Protein AF-A0A7S0TTP7-F1 (afdb_monomer)

Solvent-accessible surface area (backbone atoms only — not comparable to full-atom values): 6882 Å² total; per-residue (Å²): 117,80,73,56,57,64,36,55,74,29,42,41,84,75,35,89,92,40,50,70,61,37,50,54,48,40,54,53,53,52,37,48,75,71,64,54,69,66,86,88,58,80,93,82,86,86,84,82,76,70,88,90,74,46,62,71,57,50,54,45,52,50,50,19,43,76,70,74,41,55,54,68,55,33,49,75,69,63,76,48,84,85,78,72,62,86,71,45,81,45,74,74,46,42,36,67,76,80,41,67,65,94,89,60,79,84,126

InterPro domains:
  IPR010448 Torsin [PF06309] (10-70)
  IPR027417 P-loop containing nucleoside triphosphate hydrolase [G3DSA:3.40.50.300] (3-107)
  IPR027417 P-loop containing nucleoside triphosphate hydrolase [SSF52540] (8-103)
  IPR050130 ATP-dependent Clp protease/Chaperone ClpA/ClpB [PTHR11638] (10-104)

Radius of gyration: 17.09 Å; Cα contacts (8 Å, |Δi|>4): 54; chains: 1; bounding box: 39×38×48 Å

Organism: Hemiselmis andersenii (NCBI:txid464988)

Mean predicted aligned error: 7.99 Å

Structure (mmCIF, N/CA/C/O backbone):
data_AF-A0A7S0TTP7-F1
#
_entry.id   AF-A0A7S0TTP7-F1
#
loop_
_atom_site.group_PDB
_atom_site.id
_atom_site.type_symbol
_atom_site.label_atom_id
_atom_site.label_alt_id
_atom_site.label_comp_id
_atom_site.label_asym_id
_atom_site.label_entity_id
_atom_site.label_seq_id
_atom_site.pdbx_PDB_ins_code
_atom_site.Cartn_x
_atom_site.Cartn_y
_atom_site.Cartn_z
_atom_site.occupancy
_atom_site.B_iso_or_equiv
_atom_site.auth_seq_id
_atom_site.auth_comp_id
_atom_site.auth_asym_id
_atom_site.auth_atom_id
_atom_site.pdbx_PDB_model_num
ATOM 1 N N . GLY A 1 1 ? -4.784 7.056 22.385 1.00 45.34 1 GLY A N 1
ATOM 2 C CA . GLY A 1 1 ? -4.712 5.603 22.643 1.00 45.34 1 GLY A CA 1
ATOM 3 C C . GLY A 1 1 ? -4.249 4.883 21.391 1.00 45.34 1 GLY A C 1
ATOM 4 O O . GLY A 1 1 ? -4.827 5.111 20.338 1.00 45.34 1 GLY A O 1
ATOM 5 N N . ARG A 1 2 ? -3.193 4.068 21.494 1.00 53.50 2 ARG A N 1
ATOM 6 C CA . ARG A 1 2 ? -2.468 3.401 20.388 1.00 53.50 2 ARG A CA 1
ATOM 7 C C . ARG A 1 2 ? -3.371 2.646 19.392 1.00 53.50 2 ARG A C 1
ATOM 9 O O . ARG A 1 2 ? -3.062 2.631 18.209 1.00 53.50 2 ARG A O 1
ATOM 16 N N . ALA A 1 3 ? -4.513 2.130 19.852 1.00 55.19 3 ALA A N 1
ATOM 17 C CA . ALA A 1 3 ? -5.480 1.381 19.046 1.00 55.19 3 ALA A CA 1
ATOM 18 C C . ALA A 1 3 ? -6.124 2.184 17.899 1.00 55.19 3 ALA A C 1
ATOM 20 O O . ALA A 1 3 ? -6.355 1.635 16.829 1.00 55.19 3 ALA A O 1
ATOM 21 N N . ARG A 1 4 ? -6.372 3.493 18.075 1.00 59.38 4 ARG A N 1
ATOM 22 C CA . ARG A 1 4 ? -7.055 4.296 17.041 1.00 59.38 4 ARG A CA 1
ATOM 23 C C . ARG A 1 4 ? -6.221 4.453 15.763 1.00 59.38 4 ARG A C 1
ATOM 25 O O . ARG A 1 4 ? -6.795 4.529 14.686 1.00 59.38 4 ARG A O 1
ATOM 32 N N . ARG A 1 5 ? -4.886 4.440 15.874 1.00 61.19 5 ARG A N 1
ATOM 33 C CA . ARG A 1 5 ? -3.955 4.655 14.748 1.00 61.19 5 ARG A CA 1
ATOM 34 C C . ARG A 1 5 ? -3.806 3.444 13.825 1.00 61.19 5 ARG A C 1
ATOM 36 O O . ARG A 1 5 ? -3.329 3.605 12.714 1.00 61.19 5 ARG A O 1
ATOM 43 N N . HIS A 1 6 ? -4.206 2.256 14.276 1.00 74.44 6 HIS A N 1
ATOM 44 C CA . HIS A 1 6 ? -4.064 1.006 13.520 1.00 74.44 6 HIS A CA 1
ATOM 45 C C . HIS A 1 6 ? -5.375 0.600 12.827 1.00 74.44 6 HIS A C 1
ATOM 47 O O . HIS A 1 6 ? -5.702 -0.577 12.699 1.00 74.44 6 HIS A O 1
ATOM 53 N N . THR A 1 7 ? -6.158 1.598 12.425 1.00 84.94 7 THR A N 1
ATOM 54 C CA . THR A 1 7 ? -7.394 1.452 11.649 1.00 84.94 7 THR A CA 1
ATOM 55 C C . THR A 1 7 ? -7.255 2.275 10.378 1.00 84.94 7 THR A C 1
ATOM 57 O O . THR A 1 7 ? -6.470 3.226 10.353 1.00 84.94 7 THR A O 1
ATOM 60 N N . LEU A 1 8 ? -8.004 1.942 9.323 1.00 83.19 8 LEU A N 1
ATOM 61 C CA . LEU A 1 8 ? -7.906 2.685 8.065 1.00 83.19 8 LEU A CA 1
ATOM 62 C C . LEU A 1 8 ? -8.336 4.143 8.270 1.00 83.19 8 LEU A C 1
ATOM 64 O O . LEU A 1 8 ? -7.701 5.050 7.749 1.00 83.19 8 LEU A O 1
ATOM 68 N N . GLU A 1 9 ? -9.340 4.392 9.113 1.00 84.12 9 GLU A N 1
ATOM 69 C CA . GLU A 1 9 ? -9.746 5.740 9.525 1.00 84.12 9 GLU A CA 1
ATOM 70 C C . GLU A 1 9 ? -8.636 6.480 10.281 1.00 84.12 9 GLU A C 1
ATOM 72 O O . GLU A 1 9 ? -8.406 7.665 10.037 1.00 84.12 9 GLU A O 1
ATOM 77 N N . GLY A 1 10 ? -7.921 5.774 11.161 1.00 83.50 10 GLY A N 1
ATOM 78 C CA . GLY A 1 10 ? -6.798 6.305 11.931 1.00 83.50 10 GLY A CA 1
ATOM 79 C C . GLY A 1 10 ? -5.612 6.763 11.087 1.00 83.50 10 GLY A C 1
ATOM 80 O O . GLY A 1 10 ? -4.806 7.568 11.555 1.00 83.50 10 GLY A O 1
ATOM 81 N N . LEU A 1 11 ? -5.514 6.315 9.829 1.00 83.88 11 LEU A N 1
ATOM 82 C CA . LEU A 1 11 ? -4.481 6.787 8.907 1.00 83.88 11 LEU A CA 1
ATOM 83 C C . LEU A 1 11 ? -4.659 8.267 8.542 1.00 83.88 11 LEU A C 1
ATOM 85 O O . LEU A 1 11 ? -3.670 8.915 8.207 1.00 83.88 11 LEU A O 1
ATOM 89 N N . ARG A 1 12 ? -5.865 8.849 8.664 1.00 82.00 12 ARG A N 1
ATOM 90 C CA . ARG A 1 12 ? -6.076 10.292 8.415 1.00 82.00 12 ARG A CA 1
ATOM 91 C C . ARG A 1 12 ? -5.206 11.168 9.314 1.00 82.00 12 ARG A C 1
ATOM 93 O O . ARG A 1 12 ? -4.713 12.190 8.849 1.00 82.00 12 ARG A O 1
ATOM 100 N N . ASP A 1 13 ? -4.968 10.734 10.549 1.00 79.62 13 ASP A N 1
ATOM 101 C CA . ASP A 1 13 ? -4.138 11.461 11.515 1.00 79.62 13 ASP A CA 1
ATOM 102 C C . ASP A 1 13 ? -2.644 11.393 11.159 1.00 79.62 13 ASP A C 1
ATOM 104 O O . ASP A 1 13 ? -1.849 12.200 11.635 1.00 79.62 13 ASP A O 1
ATOM 108 N N . SER A 1 14 ? -2.254 10.421 10.327 1.00 77.00 14 SER A N 1
ATOM 109 C CA . SER A 1 14 ? -0.860 10.174 9.937 1.00 77.00 14 SER A CA 1
ATOM 110 C C . SER A 1 14 ? -0.485 10.820 8.598 1.00 77.00 14 SER A C 1
ATOM 112 O O . SER A 1 14 ? 0.700 10.943 8.300 1.00 77.00 14 SER A O 1
ATOM 114 N N . PHE A 1 15 ? -1.465 11.257 7.795 1.00 78.38 15 PHE A N 1
ATOM 115 C CA . PHE A 1 15 ? -1.239 11.866 6.480 1.00 78.38 15 PHE A CA 1
ATOM 116 C C . PHE A 1 15 ? -1.937 13.227 6.357 1.00 78.38 15 PHE A C 1
ATOM 118 O O . PHE A 1 15 ? -3.132 13.321 6.060 1.00 78.38 15 PHE A O 1
ATOM 125 N N . LEU A 1 16 ? -1.161 14.303 6.516 1.00 75.88 16 LEU A N 1
ATOM 126 C CA . LEU A 1 16 ? -1.635 15.674 6.321 1.00 75.88 16 LEU A CA 1
ATOM 127 C C . LEU A 1 16 ? -2.141 15.872 4.880 1.00 75.88 16 LEU A C 1
ATOM 129 O O . LEU A 1 16 ? -1.437 15.598 3.910 1.00 75.88 16 LEU A O 1
ATOM 133 N N . GLY A 1 17 ? -3.384 16.339 4.740 1.00 77.12 17 GLY A N 1
ATOM 134 C CA . GLY A 1 17 ? -3.987 16.672 3.443 1.00 77.12 17 GLY A CA 1
ATOM 135 C C . GLY A 1 17 ? -4.502 15.490 2.607 1.00 77.12 17 GLY A C 1
ATOM 136 O O . GLY A 1 17 ? -5.037 15.721 1.529 1.00 77.12 17 GLY A O 1
ATOM 137 N N . GLN A 1 18 ? -4.413 14.239 3.084 1.00 77.00 18 GLN A N 1
ATOM 138 C CA . GLN A 1 18 ? -4.839 13.044 2.321 1.00 77.00 18 GLN A CA 1
ATOM 139 C C . GLN A 1 18 ? -6.156 12.422 2.814 1.00 77.00 18 GLN A C 1
ATOM 141 O O . GLN A 1 18 ? -6.456 11.260 2.543 1.00 77.00 18 GLN A O 1
ATOM 146 N N . SER A 1 19 ? -6.975 13.202 3.523 1.00 82.62 19 SER A N 1
ATOM 147 C CA . SER A 1 19 ? -8.227 12.736 4.137 1.00 82.62 19 SER A CA 1
ATOM 148 C C . SER A 1 19 ? -9.167 12.005 3.173 1.00 82.62 19 SER A C 1
ATOM 150 O O . SER A 1 19 ? -9.637 10.918 3.497 1.00 82.62 19 SER A O 1
ATOM 152 N N . LEU A 1 20 ? -9.398 12.569 1.984 1.00 83.88 20 LEU A N 1
ATOM 153 C CA . LEU A 1 20 ? -10.294 11.986 0.982 1.00 83.88 20 LEU A CA 1
ATOM 154 C C . LEU A 1 20 ? -9.743 10.674 0.401 1.00 83.88 20 LEU A C 1
ATOM 156 O O . LEU A 1 20 ? -10.502 9.749 0.118 1.00 83.88 20 LEU A O 1
ATOM 160 N N . ALA A 1 21 ? -8.423 10.583 0.217 1.00 83.88 21 ALA A N 1
ATOM 161 C CA . ALA A 1 21 ? -7.784 9.367 -0.275 1.00 83.88 21 ALA A CA 1
ATOM 162 C C . ALA A 1 21 ? -7.935 8.232 0.743 1.00 83.88 21 ALA A C 1
ATOM 164 O O . ALA A 1 21 ? -8.345 7.132 0.376 1.00 83.88 21 ALA A O 1
ATOM 165 N N . VAL A 1 22 ? -7.678 8.523 2.023 1.00 86.38 22 VAL A N 1
ATOM 166 C CA . VAL A 1 22 ? -7.861 7.561 3.115 1.00 86.38 22 VAL A CA 1
ATOM 167 C C . VAL A 1 22 ? -9.317 7.107 3.196 1.00 86.38 22 VAL A C 1
ATOM 169 O O . VAL A 1 22 ? -9.567 5.911 3.206 1.00 86.38 22 VAL A O 1
ATOM 172 N N . GLU A 1 23 ? -10.283 8.026 3.160 1.00 88.19 23 GLU A N 1
ATOM 173 C CA . GLU A 1 23 ? -11.712 7.693 3.206 1.00 88.19 23 GLU A CA 1
ATOM 174 C C . GLU A 1 23 ? -12.143 6.759 2.063 1.00 88.19 23 GLU A C 1
ATOM 176 O O . GLU A 1 23 ? -12.784 5.732 2.300 1.00 88.19 23 GLU A O 1
ATOM 181 N N . ARG A 1 24 ? -11.741 7.068 0.822 1.00 89.56 24 ARG A N 1
ATOM 182 C CA . ARG A 1 24 ? -12.054 6.237 -0.352 1.00 89.56 24 ARG A CA 1
ATOM 183 C C . ARG A 1 24 ? -11.446 4.843 -0.248 1.00 89.56 24 ARG A C 1
ATOM 185 O O . ARG A 1 24 ? -12.104 3.860 -0.591 1.00 89.56 24 ARG A O 1
ATOM 192 N N . VAL A 1 25 ? -10.209 4.747 0.236 1.00 89.44 25 VAL A N 1
ATOM 193 C CA . VAL A 1 25 ? -9.557 3.457 0.481 1.00 89.44 25 VAL A CA 1
ATOM 194 C C . VAL A 1 25 ? -10.292 2.686 1.575 1.00 89.44 25 VAL A C 1
ATOM 196 O O . VAL A 1 25 ? -10.631 1.525 1.353 1.00 89.44 25 VAL A O 1
ATOM 199 N N . SER A 1 26 ? -10.592 3.320 2.713 1.00 89.94 26 SER A N 1
ATOM 200 C CA . SER A 1 26 ? -11.324 2.706 3.828 1.00 89.94 26 SER A CA 1
ATOM 201 C C . SER A 1 26 ? -12.648 2.110 3.367 1.00 89.94 26 SER A C 1
ATOM 203 O O . SER A 1 26 ? -12.928 0.941 3.634 1.00 89.94 26 SER A O 1
ATOM 205 N N . ALA A 1 27 ? -13.436 2.881 2.614 1.00 89.88 27 ALA A N 1
ATOM 206 C CA . ALA A 1 27 ? -14.706 2.425 2.064 1.00 89.88 27 ALA A CA 1
ATOM 207 C C . ALA A 1 27 ? -14.522 1.218 1.130 1.00 89.88 27 ALA A C 1
ATOM 209 O O . ALA A 1 27 ? -15.250 0.228 1.235 1.00 89.88 27 ALA A O 1
ATOM 210 N N . ARG A 1 28 ? -13.517 1.260 0.245 1.00 90.38 28 ARG A N 1
ATOM 211 C CA . ARG A 1 28 ? -13.271 0.181 -0.718 1.00 90.38 28 ARG A CA 1
ATOM 212 C C . ARG A 1 28 ? -12.787 -1.109 -0.053 1.00 90.38 28 ARG A C 1
ATOM 214 O O . ARG A 1 28 ? -13.254 -2.184 -0.427 1.00 90.38 28 ARG A O 1
ATOM 221 N N . VAL A 1 29 ? -11.896 -1.018 0.934 1.00 88.81 29 VAL A N 1
ATOM 222 C CA . VAL A 1 29 ? -11.405 -2.179 1.694 1.00 88.81 29 VAL A CA 1
ATOM 223 C C . VAL A 1 29 ? -12.536 -2.815 2.500 1.00 88.81 29 VAL A C 1
ATOM 225 O O . VAL A 1 29 ? -12.724 -4.026 2.423 1.00 88.81 29 VAL A O 1
ATOM 228 N N . LYS A 1 30 ? -13.340 -2.010 3.208 1.00 87.75 30 LYS A N 1
ATOM 229 C CA . LYS A 1 30 ? -14.502 -2.502 3.968 1.00 87.75 30 LYS A CA 1
ATOM 230 C C . LYS A 1 30 ? -15.533 -3.175 3.071 1.00 87.75 30 LYS A C 1
ATOM 232 O O . LYS A 1 30 ? -16.015 -4.254 3.394 1.00 87.75 30 LYS A O 1
ATOM 237 N N . SER A 1 31 ? -15.826 -2.571 1.919 1.00 88.81 31 SER A N 1
ATOM 238 C CA . SER A 1 31 ? -16.700 -3.155 0.897 1.00 88.81 31 SER A CA 1
ATOM 239 C C . SER A 1 31 ? -16.194 -4.536 0.462 1.00 88.81 31 SER A C 1
ATOM 241 O O . SER A 1 31 ? -16.955 -5.501 0.485 1.00 88.81 31 SER A O 1
ATOM 243 N N . ARG A 1 32 ? -14.890 -4.662 0.176 1.00 87.38 32 ARG A N 1
ATOM 244 C CA . ARG A 1 32 ? -14.260 -5.937 -0.191 1.00 87.38 32 ARG A CA 1
ATOM 245 C C . ARG A 1 32 ? -14.338 -6.982 0.929 1.00 87.38 32 ARG A C 1
ATOM 247 O O . ARG A 1 32 ? -14.660 -8.130 0.644 1.00 87.38 32 ARG A O 1
ATOM 254 N N . GLN A 1 33 ? -14.060 -6.599 2.177 1.00 85.19 33 GLN A N 1
ATOM 255 C CA . GLN A 1 33 ? -14.144 -7.493 3.342 1.00 85.19 33 GLN A CA 1
ATOM 256 C C . GLN A 1 33 ? -15.580 -7.944 3.636 1.00 85.19 33 GLN A C 1
ATOM 258 O O . GLN A 1 33 ? -15.791 -9.076 4.053 1.00 85.19 33 GLN A O 1
ATOM 263 N N . GLY A 1 34 ? -16.568 -7.087 3.368 1.00 88.06 34 GLY A N 1
ATOM 264 C CA . GLY A 1 34 ? -17.990 -7.415 3.478 1.00 88.06 34 GLY A CA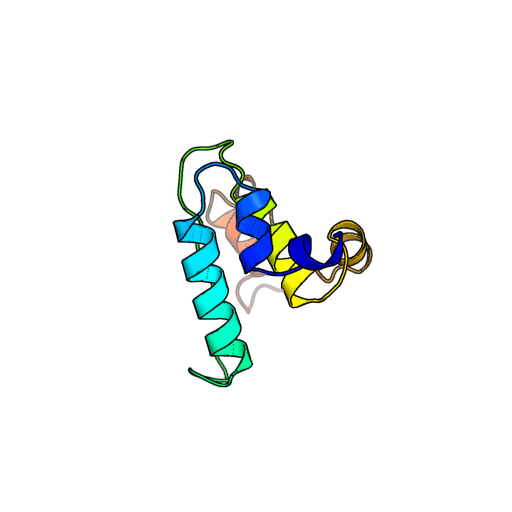 1
ATOM 265 C C . GLY A 1 34 ? -18.542 -8.265 2.328 1.00 88.06 34 GLY A C 1
ATOM 266 O O . GLY A 1 34 ? -19.753 -8.435 2.251 1.00 88.06 34 GLY A O 1
ATOM 267 N N . GLY A 1 35 ? -17.693 -8.754 1.416 1.00 85.19 35 GLY A N 1
ATOM 268 C CA . GLY A 1 35 ? -18.110 -9.604 0.296 1.00 85.19 35 GLY A CA 1
ATOM 269 C C . GLY A 1 35 ? -18.760 -8.856 -0.871 1.00 85.19 35 GLY A C 1
ATOM 270 O O . GLY A 1 35 ? -19.323 -9.487 -1.761 1.00 85.19 35 GLY A O 1
ATOM 271 N N . TRP A 1 36 ? -18.680 -7.523 -0.905 1.00 82.12 36 TRP A N 1
ATOM 272 C CA . TRP A 1 36 ? -19.256 -6.725 -1.985 1.00 82.12 36 TRP A CA 1
ATOM 273 C C . TRP A 1 36 ? -18.285 -6.624 -3.171 1.00 82.12 36 TRP A C 1
ATOM 275 O O . TRP A 1 36 ? -17.141 -6.178 -3.036 1.00 82.12 36 TRP A O 1
ATOM 285 N N . GLY A 1 37 ? -18.765 -7.000 -4.358 1.00 78.56 37 GLY A N 1
ATOM 286 C CA . GLY A 1 37 ? -17.997 -7.036 -5.607 1.00 78.56 37 GLY A CA 1
ATOM 287 C C . GLY A 1 37 ? -17.599 -8.453 -6.031 1.00 78.56 37 GLY A C 1
ATOM 288 O O . GLY A 1 37 ? -17.927 -9.436 -5.378 1.00 78.56 37 GLY A O 1
ATOM 289 N N . GLU A 1 38 ? -16.889 -8.573 -7.151 1.00 82.94 38 GLU A N 1
ATOM 290 C CA . GLU A 1 38 ? -16.501 -9.881 -7.691 1.00 82.94 38 GLU A CA 1
ATOM 291 C C . GLU A 1 38 ? -15.433 -10.555 -6.823 1.00 82.94 38 GLU A C 1
ATOM 293 O O . GLU A 1 38 ? -14.291 -10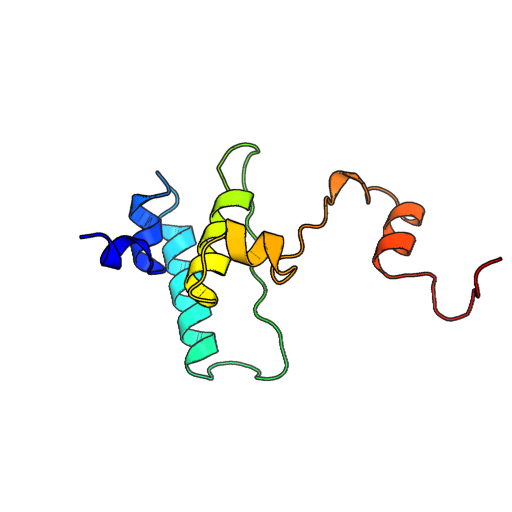.092 -6.765 1.00 82.94 38 GLU A O 1
ATOM 298 N N . ALA A 1 39 ? -15.776 -11.669 -6.169 1.00 79.81 39 ALA A N 1
ATOM 299 C CA . ALA A 1 39 ? -14.877 -12.421 -5.288 1.00 79.81 39 ALA A CA 1
ATOM 300 C C . ALA A 1 39 ? -13.545 -12.807 -5.963 1.00 79.81 39 ALA A C 1
ATOM 302 O O . ALA A 1 39 ? -12.503 -12.817 -5.313 1.00 79.81 39 ALA A O 1
ATOM 303 N N . THR A 1 40 ? -13.557 -13.029 -7.276 1.00 85.00 40 THR A N 1
ATOM 304 C CA . THR A 1 40 ? -12.396 -13.448 -8.073 1.00 85.00 40 THR A CA 1
ATOM 305 C C . THR A 1 40 ? -11.427 -12.317 -8.423 1.00 85.00 40 THR A C 1
ATOM 307 O O . THR A 1 40 ? -10.277 -12.594 -8.756 1.00 85.00 40 THR A O 1
ATOM 310 N N . LYS A 1 41 ? -11.841 -11.045 -8.341 1.00 87.88 41 LYS A N 1
ATOM 311 C CA . LYS A 1 41 ? -10.984 -9.907 -8.709 1.00 87.88 41 LYS A CA 1
ATOM 312 C C . LYS A 1 41 ? -10.214 -9.358 -7.504 1.00 87.88 41 LYS A C 1
ATOM 314 O O . LYS A 1 41 ? -10.820 -9.127 -6.455 1.00 87.88 41 LYS A O 1
ATOM 319 N N . PRO A 1 42 ? -8.902 -9.088 -7.633 1.00 88.88 42 PRO A N 1
ATOM 320 C CA . PRO A 1 42 ? -8.124 -8.491 -6.555 1.00 88.88 42 PRO A CA 1
ATOM 321 C C . PRO A 1 42 ? -8.571 -7.051 -6.270 1.00 88.88 42 PRO A C 1
ATOM 323 O O . PRO A 1 42 ? -9.077 -6.343 -7.144 1.00 88.88 42 PRO A O 1
ATOM 326 N N . LEU A 1 43 ? -8.343 -6.593 -5.036 1.00 88.00 43 LEU A N 1
ATOM 327 C CA . LEU A 1 43 ? -8.458 -5.175 -4.714 1.00 88.00 43 LEU A CA 1
ATOM 328 C C . LEU A 1 43 ? -7.273 -4.431 -5.337 1.00 88.00 43 LEU A C 1
ATOM 330 O O . LEU A 1 43 ? -6.131 -4.643 -4.941 1.00 88.00 43 LEU A O 1
ATOM 334 N N . VAL A 1 44 ? -7.559 -3.535 -6.280 1.00 90.06 44 VAL A N 1
ATOM 335 C CA . VAL A 1 44 ? -6.556 -2.678 -6.921 1.00 90.06 44 VAL A CA 1
ATOM 336 C C . VAL A 1 44 ? -6.820 -1.228 -6.535 1.00 90.06 44 VAL A C 1
ATOM 338 O O . VAL A 1 44 ? -7.953 -0.751 -6.617 1.00 90.06 44 VAL A O 1
ATOM 341 N N . LEU A 1 45 ? -5.768 -0.532 -6.107 1.00 90.19 45 LEU A N 1
ATOM 342 C CA . LEU A 1 45 ? -5.787 0.881 -5.736 1.00 90.19 45 LEU A CA 1
ATOM 343 C C . LEU A 1 45 ? -4.706 1.616 -6.530 1.00 90.19 45 LEU A C 1
ATOM 345 O O . LEU A 1 45 ? -3.595 1.112 -6.675 1.00 90.19 45 LEU A O 1
ATOM 349 N N . VAL A 1 46 ? -5.021 2.817 -7.015 1.00 91.06 46 VAL A N 1
ATOM 350 C CA . VAL A 1 46 ? -4.072 3.67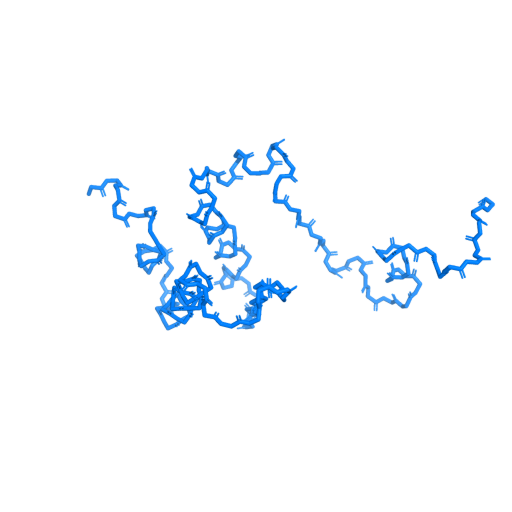9 -7.730 1.00 91.06 46 VAL A CA 1
ATOM 351 C C . VAL A 1 46 ? -3.949 4.996 -6.980 1.00 91.06 46 VAL A C 1
ATOM 353 O O . VAL A 1 46 ? -4.928 5.724 -6.818 1.00 91.06 46 VAL A O 1
ATOM 356 N N . PHE A 1 47 ? -2.733 5.311 -6.542 1.00 89.38 47 PHE A N 1
ATOM 357 C CA . PHE A 1 47 ? -2.403 6.596 -5.937 1.00 89.38 47 PHE A CA 1
ATOM 358 C C . PHE A 1 47 ? -1.675 7.457 -6.965 1.00 89.38 47 PHE A C 1
ATOM 360 O O . PHE A 1 47 ? -0.574 7.118 -7.397 1.00 89.38 47 PHE A O 1
ATOM 367 N N . ALA A 1 48 ? -2.269 8.589 -7.333 1.00 89.94 48 ALA A N 1
ATOM 368 C CA . ALA A 1 48 ? -1.702 9.537 -8.285 1.00 89.94 48 ALA A CA 1
ATOM 369 C C . ALA A 1 48 ? -1.502 10.906 -7.623 1.00 89.94 48 ALA A C 1
ATOM 371 O O . ALA A 1 48 ? -2.319 11.343 -6.816 1.00 89.94 48 ALA A O 1
ATOM 372 N N . GLY A 1 49 ? -0.392 11.571 -7.941 1.00 88.56 49 GLY A N 1
ATOM 373 C CA . GLY A 1 49 ? -0.052 12.891 -7.407 1.00 88.56 49 GLY A CA 1
ATOM 374 C C . GLY A 1 49 ? 1.451 13.185 -7.478 1.00 88.56 49 GLY A C 1
ATOM 375 O O . GLY A 1 49 ? 2.223 12.280 -7.814 1.00 88.56 49 GLY A O 1
ATOM 376 N N . PRO A 1 50 ? 1.890 14.406 -7.119 1.00 89.50 50 PRO A N 1
ATOM 377 C CA . PRO A 1 50 ? 3.292 14.829 -7.196 1.00 89.50 50 PRO A CA 1
ATOM 378 C C . PRO A 1 50 ? 4.252 13.910 -6.430 1.00 89.50 50 PRO A C 1
ATOM 380 O O . PRO A 1 50 ? 3.864 13.261 -5.458 1.00 89.50 50 PRO A O 1
ATOM 383 N N . SER A 1 51 ? 5.510 13.819 -6.856 1.00 87.19 51 SER A N 1
ATOM 384 C CA . SER A 1 51 ? 6.541 13.069 -6.122 1.00 87.19 51 SER A CA 1
ATOM 385 C C . SER A 1 51 ? 6.734 13.627 -4.705 1.00 87.19 51 SER A C 1
ATOM 387 O O . SER A 1 51 ? 6.535 14.813 -4.468 1.00 87.19 51 SER A O 1
ATOM 389 N N . GLY A 1 52 ? 7.082 12.763 -3.747 1.00 84.69 52 GLY A N 1
ATOM 390 C CA . GLY A 1 52 ? 7.314 13.169 -2.352 1.00 84.69 52 GLY A CA 1
ATOM 391 C C . GLY A 1 52 ? 6.062 13.336 -1.478 1.00 84.69 52 GLY A C 1
ATOM 392 O O . GLY A 1 52 ? 6.194 13.515 -0.277 1.00 84.69 52 GLY A O 1
ATOM 393 N N . THR A 1 53 ? 4.845 13.193 -2.016 1.00 86.62 53 THR A N 1
ATOM 394 C CA . THR A 1 53 ? 3.589 13.364 -1.247 1.00 86.62 53 THR A CA 1
ATOM 395 C C . THR A 1 53 ? 3.184 12.172 -0.365 1.00 86.62 53 THR A C 1
ATOM 397 O O . THR A 1 53 ? 2.086 12.159 0.184 1.00 86.62 53 THR A O 1
ATOM 400 N N . GLY A 1 54 ? 4.033 11.146 -0.239 1.00 87.75 54 GLY A N 1
ATOM 401 C CA . GLY A 1 54 ? 3.786 10.008 0.659 1.00 87.75 54 GLY A CA 1
ATOM 402 C C . GLY A 1 54 ? 2.913 8.875 0.100 1.00 87.75 54 GLY A C 1
ATOM 403 O O . GLY A 1 54 ? 2.494 8.016 0.865 1.00 87.75 54 GLY A O 1
ATOM 404 N N . LYS A 1 55 ? 2.664 8.813 -1.218 1.00 91.12 55 LYS A N 1
ATOM 405 C CA . LYS A 1 55 ? 1.848 7.754 -1.862 1.00 91.12 55 LYS A CA 1
ATOM 406 C C . LYS A 1 55 ? 2.307 6.327 -1.526 1.00 91.12 55 LYS A C 1
ATOM 408 O O . LYS A 1 55 ? 1.490 5.481 -1.177 1.00 91.12 55 LYS A O 1
ATOM 413 N N . THR A 1 56 ? 3.612 6.069 -1.615 1.00 91.69 56 THR A N 1
ATOM 414 C CA . THR A 1 56 ? 4.204 4.761 -1.288 1.00 91.69 56 THR A CA 1
ATOM 415 C C . THR A 1 56 ? 4.029 4.421 0.189 1.00 91.69 56 THR A C 1
ATOM 417 O O . THR A 1 56 ? 3.716 3.286 0.537 1.00 91.69 56 THR A O 1
ATOM 420 N N . GLU A 1 57 ? 4.161 5.421 1.054 1.00 90.56 57 GLU A N 1
ATOM 421 C CA . GLU A 1 57 ? 4.049 5.228 2.497 1.00 90.56 57 GLU A CA 1
ATOM 422 C C . GLU A 1 57 ? 2.609 4.996 2.921 1.00 90.56 57 GLU A C 1
ATOM 424 O O . GLU A 1 57 ? 2.354 4.121 3.743 1.00 90.56 57 GLU A O 1
ATOM 429 N N . LEU A 1 58 ? 1.656 5.662 2.269 1.00 89.19 58 LEU A N 1
ATOM 430 C CA . LEU A 1 58 ? 0.240 5.360 2.418 1.00 89.19 58 LEU A CA 1
ATOM 431 C C . LEU A 1 58 ? -0.056 3.902 2.043 1.00 89.19 58 LEU A C 1
ATOM 433 O O . LEU A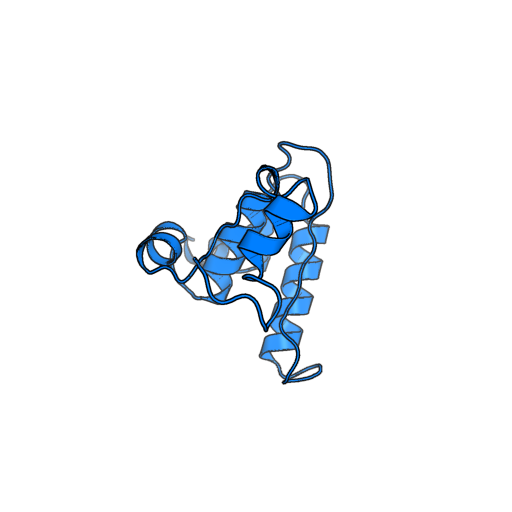 1 58 ? -0.719 3.207 2.809 1.00 89.19 58 LEU A O 1
ATOM 437 N N . ALA A 1 59 ? 0.488 3.403 0.928 1.00 90.56 59 ALA A N 1
ATOM 438 C CA . ALA A 1 59 ? 0.302 2.010 0.519 1.00 90.56 59 ALA A CA 1
ATOM 439 C C . ALA A 1 59 ? 0.845 1.005 1.557 1.00 90.56 59 ALA A C 1
ATOM 441 O O . ALA A 1 59 ? 0.157 0.037 1.885 1.00 90.56 59 ALA A O 1
ATOM 442 N N . LYS A 1 60 ? 2.035 1.251 2.126 1.00 91.88 60 LYS A N 1
ATOM 443 C CA . LYS A 1 60 ? 2.603 0.408 3.196 1.00 91.88 60 LYS A CA 1
ATOM 444 C C . LYS A 1 60 ? 1.738 0.415 4.457 1.00 91.88 60 LYS A C 1
ATOM 446 O O . LYS A 1 60 ? 1.466 -0.642 5.020 1.00 91.88 60 LYS A O 1
ATOM 451 N N . GLN A 1 61 ? 1.276 1.590 4.886 1.00 91.06 61 GLN A N 1
ATOM 452 C CA . GLN A 1 61 ? 0.430 1.711 6.077 1.00 91.06 61 GLN A CA 1
ATOM 453 C C . GLN A 1 61 ? -0.933 1.034 5.885 1.00 91.06 61 GLN A C 1
ATOM 455 O O . GLN A 1 61 ? -1.422 0.370 6.794 1.00 91.06 61 GLN A O 1
ATOM 460 N N . ILE A 1 62 ? -1.522 1.123 4.690 1.00 89.62 62 ILE A N 1
ATOM 461 C CA . ILE A 1 62 ? -2.750 0.390 4.355 1.00 89.62 62 ILE A CA 1
ATOM 462 C C . ILE A 1 62 ? -2.526 -1.122 4.455 1.00 89.62 62 ILE A C 1
ATOM 464 O O . ILE A 1 62 ? -3.347 -1.809 5.059 1.00 89.62 62 ILE A O 1
ATOM 468 N N . ALA A 1 63 ? -1.423 -1.641 3.908 1.00 91.56 63 ALA A N 1
ATOM 469 C CA . ALA A 1 63 ? -1.104 -3.066 3.997 1.00 91.56 63 ALA A CA 1
ATOM 470 C C . ALA A 1 63 ? -0.960 -3.524 5.458 1.00 91.56 63 ALA A C 1
ATOM 472 O O . ALA A 1 63 ? -1.547 -4.535 5.838 1.00 91.56 63 ALA A O 1
ATOM 473 N N . SER A 1 64 ? -0.263 -2.737 6.283 1.00 91.88 64 SER A N 1
ATOM 474 C CA . SER A 1 64 ? -0.135 -2.976 7.726 1.00 91.88 64 SER A CA 1
ATOM 475 C C . SER A 1 64 ? -1.497 -3.114 8.413 1.00 91.88 64 SER A C 1
ATOM 477 O O . SER A 1 64 ? -1.762 -4.090 9.116 1.00 91.88 64 SER A O 1
ATOM 479 N N . VAL A 1 65 ? -2.423 -2.195 8.128 1.00 90.19 65 VAL A N 1
ATOM 480 C CA . VAL A 1 65 ? -3.773 -2.234 8.703 1.00 90.19 65 VAL A CA 1
ATOM 481 C C . VAL A 1 65 ? -4.593 -3.422 8.190 1.00 90.19 65 VAL A C 1
ATOM 483 O O . VAL A 1 65 ? -5.278 -4.059 8.985 1.00 90.19 65 VAL A O 1
ATOM 486 N N . ILE A 1 66 ? -4.532 -3.739 6.891 1.00 88.44 66 ILE A N 1
ATOM 487 C CA . ILE A 1 66 ? -5.292 -4.851 6.290 1.00 88.44 66 ILE A CA 1
ATOM 488 C C . ILE A 1 66 ? -4.843 -6.203 6.850 1.00 88.44 66 ILE A C 1
ATOM 490 O O . ILE A 1 66 ? -5.685 -7.060 7.111 1.00 88.44 66 ILE A O 1
ATOM 494 N N . HIS A 1 67 ? -3.535 -6.391 7.021 1.00 89.62 67 HIS A N 1
ATOM 495 C CA . HIS A 1 67 ? -2.961 -7.649 7.497 1.00 89.62 67 HIS A CA 1
ATOM 496 C C . HIS A 1 67 ? -2.832 -7.722 9.023 1.00 89.62 67 HIS A C 1
ATOM 498 O O . HIS A 1 67 ? -2.574 -8.797 9.550 1.00 89.62 67 HIS A O 1
ATOM 504 N N . GLY A 1 68 ? -3.039 -6.612 9.740 1.00 90.94 68 GLY A N 1
ATOM 505 C CA . GLY A 1 68 ? -2.910 -6.570 11.199 1.00 90.94 68 GLY A CA 1
ATOM 506 C C . GLY A 1 68 ? -1.469 -6.749 11.686 1.00 90.94 68 GLY A C 1
ATOM 507 O O . GLY A 1 68 ? -1.248 -7.205 12.804 1.00 90.94 68 GLY A O 1
ATOM 508 N N . GLU A 1 69 ? -0.491 -6.398 10.855 1.00 93.44 69 GLU A N 1
ATOM 509 C CA . GLU A 1 69 ? 0.934 -6.612 11.103 1.00 93.44 69 GLU A CA 1
ATOM 510 C C . GLU A 1 69 ? 1.728 -5.346 10.805 1.00 93.44 69 GLU A C 1
ATOM 512 O O . GLU A 1 69 ? 1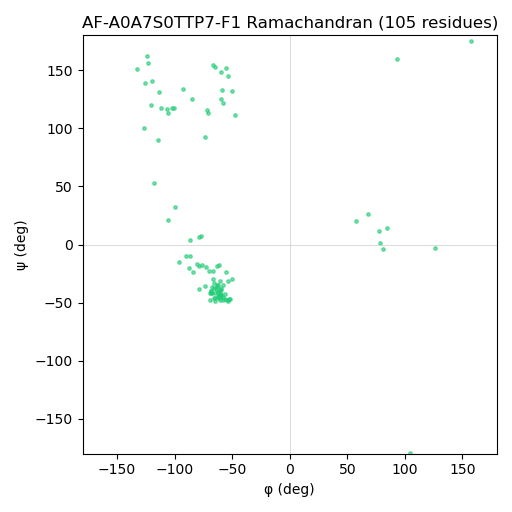.362 -4.577 9.923 1.00 93.44 69 GLU A O 1
ATOM 517 N N . SER A 1 70 ? 2.859 -5.143 11.484 1.00 93.31 70 SER A N 1
ATOM 518 C CA . SER A 1 70 ? 3.700 -3.981 11.190 1.00 93.31 70 SER A CA 1
ATOM 519 C C . SER A 1 70 ? 4.290 -4.056 9.777 1.00 93.31 70 SER A C 1
ATOM 521 O O . SER A 1 70 ? 4.525 -5.139 9.233 1.00 93.31 70 SER A O 1
ATOM 523 N N . VAL A 1 71 ? 4.580 -2.892 9.189 1.00 92.50 71 VAL A N 1
ATOM 524 C CA . VAL A 1 71 ? 5.206 -2.803 7.860 1.00 92.50 71 VAL A CA 1
ATOM 525 C C . VAL A 1 71 ? 6.523 -3.578 7.836 1.00 92.50 71 VAL A C 1
ATOM 527 O O . VAL A 1 71 ? 6.786 -4.319 6.895 1.00 92.50 71 VAL A O 1
ATOM 530 N N . GLU A 1 72 ? 7.329 -3.460 8.887 1.00 94.12 72 GLU A N 1
ATOM 531 C CA . GLU A 1 72 ? 8.612 -4.151 9.020 1.00 94.12 72 GLU A CA 1
ATOM 532 C C . GLU A 1 72 ? 8.430 -5.672 8.972 1.00 94.12 72 GLU A C 1
ATOM 534 O O . GLU A 1 72 ? 9.181 -6.360 8.280 1.00 94.12 72 GLU A O 1
ATOM 539 N N . HIS A 1 73 ? 7.402 -6.198 9.647 1.00 95.25 73 HIS A N 1
ATOM 540 C CA . HIS A 1 73 ? 7.106 -7.628 9.642 1.00 95.25 73 HIS A CA 1
ATOM 541 C C . HIS A 1 73 ? 6.608 -8.105 8.270 1.00 95.25 73 HIS A C 1
ATOM 543 O O . HIS A 1 73 ? 7.054 -9.145 7.778 1.00 95.25 73 HIS A O 1
ATOM 549 N N . LEU A 1 74 ? 5.738 -7.338 7.607 1.00 95.50 74 LEU A N 1
ATOM 550 C CA . LEU A 1 74 ? 5.271 -7.653 6.252 1.00 95.50 74 LEU A CA 1
ATOM 551 C C . LEU A 1 74 ? 6.424 -7.706 5.240 1.00 95.50 74 LEU A C 1
ATOM 553 O O . LEU A 1 74 ? 6.451 -8.580 4.371 1.00 95.50 74 LEU A O 1
ATOM 557 N N . MET A 1 75 ? 7.395 -6.800 5.373 1.00 92.50 75 MET A N 1
ATOM 558 C CA . MET A 1 75 ? 8.595 -6.772 4.536 1.00 92.50 75 MET A CA 1
ATOM 559 C C . MET A 1 75 ? 9.5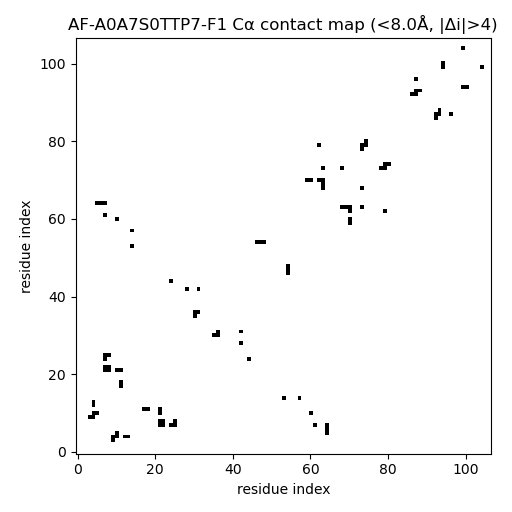12 -7.966 4.834 1.00 92.50 75 MET A C 1
ATOM 561 O O . MET A 1 75 ? 9.924 -8.668 3.912 1.00 92.50 75 MET A O 1
ATOM 565 N N . ALA A 1 76 ? 9.794 -8.240 6.113 1.00 94.62 76 ALA A N 1
ATOM 566 C CA . ALA A 1 76 ? 10.660 -9.347 6.527 1.00 94.62 76 ALA A CA 1
ATOM 567 C C . ALA A 1 76 ? 10.099 -10.723 6.124 1.00 94.62 76 ALA A C 1
ATOM 569 O O . ALA A 1 76 ? 10.850 -11.621 5.746 1.00 94.62 76 ALA A O 1
ATOM 570 N N . SER A 1 77 ? 8.774 -10.878 6.155 1.00 94.81 77 SER A N 1
ATOM 571 C CA . SER A 1 77 ? 8.071 -12.117 5.800 1.00 94.81 77 SER A CA 1
ATOM 572 C C . SER A 1 77 ? 7.750 -12.258 4.307 1.00 94.81 77 SER A C 1
ATOM 574 O O . SER A 1 77 ? 7.092 -13.223 3.920 1.00 94.81 77 SER A O 1
ATOM 576 N N . LYS A 1 78 ? 8.196 -11.317 3.458 1.00 91.75 78 LYS A N 1
ATOM 577 C CA . LYS A 1 78 ? 7.907 -11.274 2.010 1.00 91.75 78 LYS A CA 1
ATOM 578 C C . LYS A 1 78 ? 6.407 -11.231 1.665 1.00 91.75 78 LYS A C 1
ATOM 580 O O . LYS A 1 78 ? 6.028 -11.537 0.537 1.00 91.75 78 LYS A O 1
ATOM 585 N N . ARG A 1 79 ? 5.550 -10.821 2.608 1.00 92.31 79 ARG A N 1
ATOM 586 C CA . ARG A 1 79 ? 4.111 -10.590 2.379 1.00 92.31 79 ARG A CA 1
ATOM 587 C C . ARG A 1 79 ? 3.825 -9.237 1.730 1.00 92.31 79 ARG A C 1
ATOM 589 O O . ARG A 1 79 ? 2.749 -9.041 1.175 1.00 92.31 79 ARG A O 1
ATOM 596 N N . PHE A 1 80 ? 4.792 -8.322 1.757 1.00 94.06 80 PHE A N 1
ATOM 597 C CA . PHE A 1 80 ? 4.772 -7.090 0.976 1.00 94.06 80 PHE A CA 1
ATOM 598 C C . PHE A 1 80 ? 5.862 -7.134 -0.096 1.00 94.06 80 PHE A C 1
ATOM 600 O O . PHE A 1 80 ? 7.052 -7.178 0.215 1.00 94.06 80 PHE A O 1
ATOM 607 N N . VAL A 1 81 ? 5.457 -7.092 -1.365 1.00 91.94 81 VAL A N 1
ATOM 608 C CA . VAL A 1 81 ? 6.376 -7.080 -2.509 1.00 91.94 81 VAL A CA 1
ATOM 609 C C . VAL A 1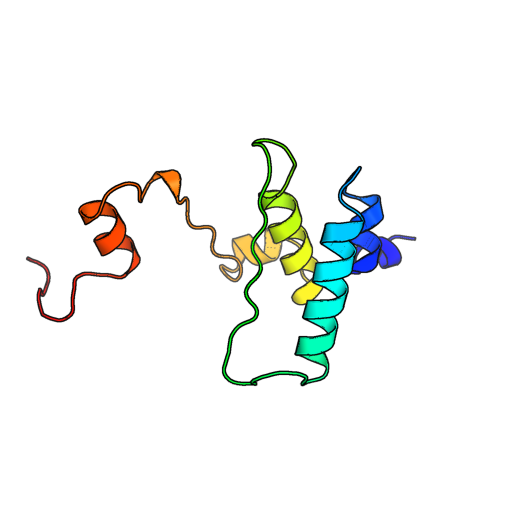 81 ? 6.396 -5.679 -3.111 1.00 91.94 81 VAL A C 1
ATOM 611 O O . VAL A 1 81 ? 5.386 -5.191 -3.614 1.00 91.94 81 VAL A O 1
ATOM 614 N N . SER A 1 82 ? 7.557 -5.024 -3.060 1.00 90.69 82 SER A N 1
ATOM 615 C CA . SER A 1 82 ? 7.773 -3.712 -3.674 1.00 90.69 82 SER A CA 1
ATOM 616 C C . SER A 1 82 ? 8.511 -3.874 -4.994 1.00 90.69 82 SER A C 1
ATOM 618 O O . SER A 1 82 ? 9.666 -4.292 -5.002 1.00 90.69 82 SER A O 1
ATOM 620 N N . ILE A 1 83 ? 7.875 -3.483 -6.097 1.00 89.38 83 ILE A N 1
ATOM 621 C CA . ILE A 1 83 ? 8.478 -3.565 -7.428 1.00 89.38 83 ILE A CA 1
ATOM 622 C C . ILE A 1 83 ? 8.867 -2.147 -7.882 1.00 89.38 83 ILE A C 1
ATOM 624 O O . ILE A 1 83 ? 7.986 -1.306 -8.095 1.00 89.38 83 ILE A O 1
ATOM 628 N N . PRO A 1 84 ? 10.168 -1.834 -8.023 1.00 87.25 84 PRO A N 1
ATOM 629 C CA . PRO A 1 84 ? 10.623 -0.514 -8.446 1.00 87.25 84 PRO A CA 1
ATOM 630 C C . PRO A 1 84 ? 10.361 -0.300 -9.944 1.00 87.25 84 PRO A C 1
ATOM 632 O O . PRO A 1 84 ? 11.203 -0.594 -10.787 1.00 87.25 84 PRO A O 1
ATOM 635 N N . MET A 1 85 ? 9.208 0.286 -10.282 1.00 86.88 85 MET A N 1
ATOM 636 C CA . MET A 1 85 ? 8.785 0.546 -11.674 1.00 86.88 85 MET A CA 1
ATOM 637 C C . MET A 1 85 ? 9.791 1.361 -12.501 1.00 86.88 85 MET A C 1
ATOM 639 O O . MET A 1 85 ? 9.820 1.254 -13.721 1.00 86.88 85 MET A O 1
ATOM 643 N N . GLY A 1 86 ? 10.657 2.148 -11.855 1.00 84.38 86 GLY A N 1
ATOM 644 C CA . GLY A 1 86 ? 11.715 2.895 -12.540 1.00 84.38 86 GLY A CA 1
ATOM 645 C C . GLY A 1 86 ? 12.734 2.019 -13.283 1.00 84.38 86 GLY A C 1
ATOM 646 O O . GLY A 1 86 ? 13.437 2.547 -14.139 1.00 84.38 86 GLY A O 1
ATOM 647 N N . GLN A 1 87 ? 12.804 0.719 -12.977 1.00 78.81 87 GLN A N 1
ATOM 648 C CA . GLN A 1 87 ? 13.656 -0.259 -13.666 1.00 78.81 87 GLN A CA 1
ATOM 649 C C . GLN A 1 87 ? 12.988 -0.865 -14.913 1.00 78.81 87 GLN A C 1
ATOM 651 O O . GLN A 1 87 ? 13.662 -1.515 -15.701 1.00 78.81 87 GLN A O 1
ATOM 656 N N . TYR A 1 88 ? 11.688 -0.623 -15.115 1.00 83.81 88 TYR A N 1
ATOM 657 C CA . TYR A 1 88 ? 10.856 -1.247 -16.149 1.00 83.81 88 TY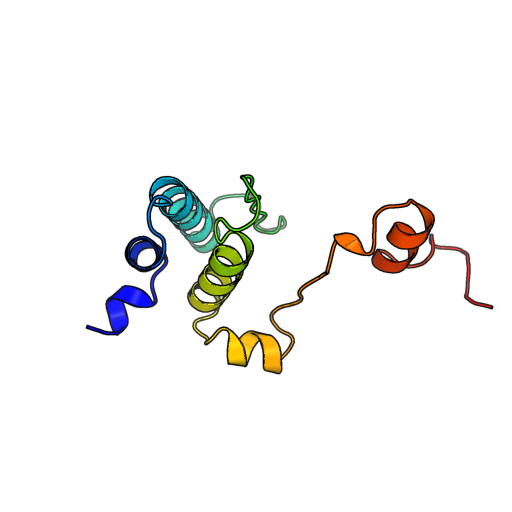R A CA 1
ATOM 658 C C . TYR A 1 88 ? 10.306 -0.194 -17.119 1.00 83.81 88 TYR A C 1
ATOM 660 O O . TYR A 1 88 ? 9.098 -0.047 -17.294 1.00 83.81 88 TYR A O 1
ATOM 668 N N . LYS A 1 89 ? 11.200 0.622 -17.688 1.00 82.94 89 LYS A N 1
ATOM 669 C CA . LYS A 1 89 ? 10.824 1.764 -18.545 1.00 82.94 89 LYS A CA 1
ATOM 670 C C . LYS A 1 89 ? 10.657 1.399 -20.015 1.00 82.94 89 LYS A C 1
ATOM 672 O O . LYS A 1 89 ? 10.031 2.153 -20.755 1.00 82.94 89 LYS A O 1
ATOM 677 N N . ASP A 1 90 ? 11.240 0.287 -20.440 1.00 83.69 90 ASP A N 1
ATOM 678 C CA . ASP A 1 90 ? 11.256 -0.157 -21.828 1.00 83.69 90 ASP A CA 1
ATOM 679 C C . ASP A 1 90 ? 10.668 -1.566 -21.960 1.00 83.69 90 ASP A C 1
ATOM 681 O O . ASP A 1 90 ? 10.513 -2.305 -20.988 1.00 83.69 90 ASP A O 1
ATOM 685 N N . LYS A 1 91 ? 10.295 -1.940 -23.186 1.00 75.75 91 LYS A N 1
ATOM 686 C CA . LYS A 1 91 ? 9.605 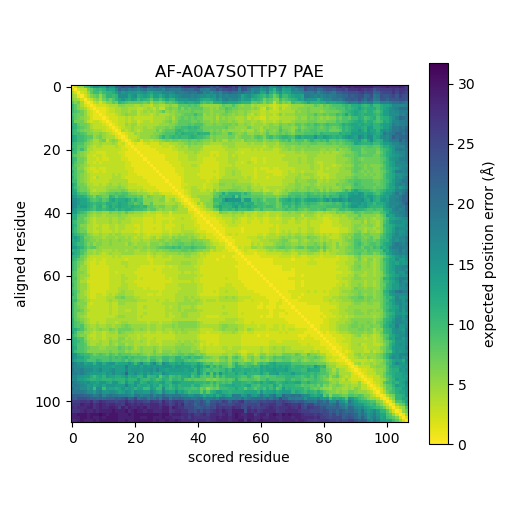-3.209 -23.448 1.00 75.75 91 LYS A CA 1
ATOM 687 C C . LYS A 1 91 ? 10.440 -4.423 -23.017 1.00 75.75 91 LYS A C 1
ATOM 689 O O . LYS A 1 91 ? 9.904 -5.350 -22.428 1.00 75.75 91 LYS A O 1
ATOM 694 N N . ARG A 1 92 ? 11.758 -4.379 -23.247 1.00 73.69 92 ARG A N 1
ATOM 695 C CA . ARG A 1 92 ? 12.678 -5.477 -22.916 1.00 73.69 92 ARG A CA 1
ATOM 696 C C . ARG A 1 92 ? 12.828 -5.658 -21.402 1.00 73.69 92 ARG A C 1
ATOM 698 O O . ARG A 1 92 ? 12.871 -6.787 -20.929 1.00 73.69 92 ARG A O 1
ATOM 705 N N . SER A 1 93 ? 12.895 -4.569 -20.639 1.00 76.69 93 SER A N 1
ATOM 706 C CA . SER A 1 93 ? 12.902 -4.632 -19.175 1.00 76.69 93 SER A CA 1
ATOM 707 C C . SER A 1 93 ? 11.556 -5.112 -18.637 1.00 76.69 93 SER A C 1
ATOM 709 O O . SER A 1 93 ? 11.541 -5.955 -17.746 1.00 76.69 93 SER A O 1
ATOM 711 N N . ALA A 1 94 ? 10.427 -4.674 -19.203 1.00 76.50 94 ALA A N 1
ATOM 712 C CA . ALA A 1 94 ? 9.098 -5.145 -18.800 1.00 76.50 94 ALA A CA 1
ATOM 713 C C . ALA A 1 94 ? 8.913 -6.667 -18.966 1.00 76.50 94 ALA A C 1
ATOM 715 O O . ALA A 1 94 ? 8.324 -7.301 -18.088 1.00 76.50 94 ALA A O 1
ATOM 716 N N . ASP A 1 95 ? 9.478 -7.265 -20.019 1.00 77.62 95 ASP A N 1
ATOM 717 C CA . ASP A 1 95 ? 9.435 -8.719 -20.236 1.00 77.62 95 ASP A CA 1
ATOM 718 C C . ASP A 1 95 ? 10.103 -9.491 -19.079 1.00 77.62 95 ASP A C 1
ATOM 720 O O . ASP A 1 95 ? 9.651 -10.566 -18.700 1.00 77.62 95 ASP A O 1
ATOM 724 N N . THR A 1 96 ? 11.119 -8.924 -18.416 1.00 76.62 96 THR A N 1
ATOM 725 C CA . THR A 1 96 ? 11.737 -9.572 -17.238 1.00 76.62 96 THR A CA 1
ATOM 726 C C . THR A 1 96 ? 10.833 -9.585 -16.000 1.00 76.62 96 THR A C 1
ATOM 728 O O . THR A 1 96 ? 11.014 -10.430 -15.128 1.00 76.62 96 THR A O 1
ATOM 731 N N . LEU A 1 97 ? 9.855 -8.673 -15.910 1.00 74.81 97 LEU A N 1
ATOM 732 C CA . LEU A 1 97 ? 8.911 -8.610 -14.789 1.00 74.81 97 LEU A CA 1
ATOM 733 C C . LEU A 1 97 ? 7.804 -9.662 -14.898 1.00 74.81 97 LEU A C 1
ATOM 735 O O . LEU A 1 97 ? 7.368 -10.208 -13.888 1.00 74.81 97 LEU A O 1
ATOM 739 N N . VAL A 1 98 ? 7.331 -9.907 -16.120 1.00 75.56 98 VAL A N 1
ATOM 740 C CA . VAL A 1 98 ? 6.287 -10.902 -16.417 1.00 75.56 98 VAL A CA 1
ATOM 741 C C . VAL A 1 98 ? 6.897 -12.302 -16.568 1.00 75.56 98 VAL A C 1
ATOM 743 O O . VAL A 1 98 ? 6.217 -13.301 -16.339 1.00 75.56 98 VAL A O 1
ATOM 746 N N . GLY A 1 99 ? 8.190 -12.362 -16.894 1.00 64.94 99 GLY A N 1
ATOM 747 C CA . GLY A 1 99 ? 8.863 -13.550 -17.400 1.00 64.94 99 GLY A CA 1
ATOM 748 C C . GLY A 1 99 ? 8.862 -13.550 -18.933 1.00 64.94 99 GLY A C 1
ATOM 749 O O . GLY A 1 99 ? 8.052 -12.848 -19.549 1.00 64.94 99 GLY A O 1
ATOM 750 N N . PRO A 1 100 ? 9.768 -14.313 -19.572 1.00 57.56 100 PRO A N 1
ATOM 751 C CA . PRO A 1 100 ? 9.783 -14.420 -21.025 1.00 57.56 100 PRO A CA 1
ATOM 752 C C . PRO A 1 100 ? 8.400 -14.836 -21.534 1.00 57.56 100 PRO A C 1
ATOM 754 O O . PRO A 1 100 ? 7.694 -15.617 -20.891 1.00 57.56 100 PRO A O 1
ATOM 757 N N . ALA A 1 101 ? 8.014 -14.315 -22.702 1.00 52.00 101 ALA A N 1
ATOM 758 C CA . ALA A 1 101 ? 6.826 -14.790 -23.394 1.00 52.00 101 ALA A CA 1
ATOM 759 C C . ALA A 1 101 ? 6.885 -16.324 -23.486 1.00 52.00 101 ALA A C 1
ATOM 761 O O . ALA A 1 101 ? 7.930 -16.883 -23.830 1.00 52.00 101 ALA A O 1
ATOM 762 N N . VAL A 1 102 ? 5.781 -16.992 -23.134 1.00 51.56 102 VAL A N 1
ATOM 763 C CA . VAL A 1 102 ? 5.658 -18.456 -23.161 1.00 51.56 102 VAL A CA 1
ATOM 764 C C . VAL A 1 102 ? 6.196 -18.972 -24.502 1.00 51.56 102 VAL A C 1
ATOM 766 O O . VAL A 1 102 ? 5.611 -18.682 -25.543 1.00 51.56 102 VAL A O 1
ATOM 769 N N . GLY A 1 103 ? 7.330 -19.683 -24.472 1.00 51.16 103 GLY A N 1
ATOM 770 C CA . GLY A 1 103 ? 7.987 -20.232 -25.666 1.00 51.16 103 GLY A CA 1
ATOM 771 C C . GLY A 1 103 ? 9.466 -19.880 -25.870 1.00 51.16 103 GLY A C 1
ATOM 772 O O . GLY A 1 103 ? 10.057 -20.402 -26.809 1.00 51.16 103 GLY A O 1
ATOM 773 N N . ILE A 1 104 ? 10.089 -19.058 -25.019 1.00 52.94 104 ILE A N 1
ATOM 774 C CA . ILE A 1 104 ? 11.555 -18.906 -25.009 1.00 52.94 104 ILE A CA 1
ATOM 775 C C . ILE A 1 104 ? 12.080 -19.453 -23.680 1.00 52.94 104 ILE A C 1
ATOM 777 O O . ILE A 1 104 ? 12.132 -18.740 -22.677 1.00 52.94 104 ILE A O 1
ATOM 781 N N . GLU A 1 105 ? 12.403 -20.748 -23.659 1.00 50.00 105 GLU A N 1
ATOM 782 C CA . GLU A 1 105 ? 13.256 -21.316 -22.613 1.00 50.00 105 GLU A CA 1
ATOM 783 C C . GLU A 1 105 ? 14.596 -20.581 -22.630 1.00 50.00 105 GLU A C 1
ATOM 785 O O . GLU A 1 105 ? 15.175 -20.339 -23.691 1.00 50.00 105 GLU A O 1
ATOM 790 N N . GLY A 1 106 ? 15.052 -20.176 -21.446 1.00 54.28 106 GLY A N 1
ATOM 791 C CA . GLY A 1 106 ? 16.331 -19.507 -21.285 1.00 54.28 106 GLY A CA 1
ATOM 792 C C . GLY A 1 106 ? 17.471 -20.375 -21.810 1.00 54.28 106 GLY A C 1
ATOM 793 O O . GLY A 1 106 ? 17.677 -21.489 -21.334 1.00 54.28 106 GLY A O 1
ATOM 794 N N . THR A 1 107 ? 18.209 -19.838 -22.775 1.00 39.47 107 THR A N 1
ATOM 795 C CA . THR A 1 107 ? 19.654 -20.076 -22.881 1.00 39.47 107 THR A CA 1
ATOM 796 C C . THR A 1 107 ? 20.382 -19.386 -21.744 1.00 39.47 107 THR A C 1
ATOM 798 O O . THR A 1 107 ? 20.018 -18.217 -21.468 1.00 39.47 107 THR A O 1
#

pLDDT: mean 82.08, std 12.49, range [39.47, 95.5]

Secondary structure (DSSP, 8-state):
-GGGGGSTGGGGGTSTT-HHHHHHHHHHHHHHHTT-S-TTS-------S-TTSSHHHHHHHHHHHHHTS-HHHHHHTT-S----GGG--SHHHHHHHH-S-TT----

Sequence (107 aa):
GRARRHTLEGLRDSFLGQSLAVERVSARVKSRQGGWGEATKPLVLVFAGPSGTGKTELAKQIASVIHGESVEHLMASKRFVSIPMGQYKDKRSADTLVGPAVGIEGT

Foldseek 3Di:
DVVLCLALCNCPVVAPPCNVVSVVLNVQLVCVVVVHDDVPDDDDDDDDDDPPRCPVVNVLSSVCSSVVHHSVVCVVVVVDDDDDCVQVPDPVSVCVVVDHDPPDDDD